Protein AF-A0A7J9GH52-F1 (afdb_monomer_lite)

Organism: NCBI:txid34285

InterPro domains:
  IPR017395 Chlorophyllase-like [PF07224] (59-172)
  IPR029058 Al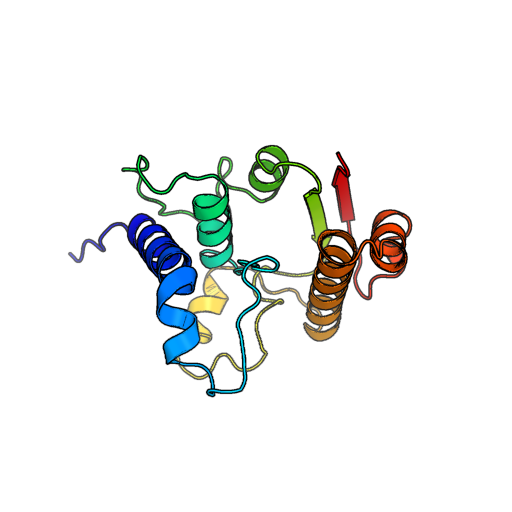pha/Beta hydrolase fold [G3DSA:3.40.50.1820] (7-162)
  IPR029058 Alpha/Beta hydrolase fold [SSF53474] (13-104)

Radius of gyration: 18.14 Å; chains: 1; bounding box: 52×42×41 Å

Sequence (175 aa):
MYILPPKGIREVESAAQVANWLQLGLQSVLPENIEPNLKTVVLSGHSRGGKTAFALALGYGSESKGLISCPCAPKKYNHEEFFNESKPPRAHFTAKNYGHMDMLNDDLSGVIGKLADSMCVNGKGPRDPFRRCIGGIVIAFLNYYFQDNEVDFNTIVNEPDVAPVVLDQVQFDAS

Foldseek 3Di:
DDDDPQDQLVLLVVVVVVLVCCVPPVCVPDPPPDDDDPVQDDQDDAQSSNLSRLCNVLVVNPDPPDRPPDASADPCRDQVNSQVSDDPQGKDWDFPQAKSCLLDDPDPPDDVVVVVPVGTDGGPDHSVLVNVQVVQQVVQVSCVPPVVRNVSNVCCQVPVVVRSTDIDDIDGDHD

Structure (mmCIF, N/CA/C/O backbone):
data_AF-A0A7J9GH52-F1
#
_entry.id   AF-A0A7J9GH52-F1
#
loop_
_atom_site.group_PDB
_atom_site.id
_atom_site.type_symbol
_atom_site.label_atom_id
_atom_site.label_alt_id
_atom_site.label_comp_id
_atom_site.label_asym_id
_atom_site.label_entity_id
_atom_site.label_seq_id
_atom_site.pdbx_PDB_ins_code
_atom_site.Cartn_x
_atom_site.Cartn_y
_atom_site.Cartn_z
_atom_site.occupancy
_atom_site.B_iso_or_equiv
_atom_site.auth_seq_id
_atom_site.auth_comp_id
_atom_site.auth_asym_id
_atom_site.auth_atom_id
_atom_site.pdbx_PDB_model_num
ATOM 1 N N . MET A 1 1 ? 27.940 26.001 12.678 1.00 29.23 1 MET A N 1
ATOM 2 C CA . MET A 1 1 ? 27.839 24.542 12.889 1.00 29.23 1 MET A CA 1
ATOM 3 C C . MET A 1 1 ? 26.401 24.243 13.296 1.00 29.23 1 MET A C 1
ATOM 5 O O . MET A 1 1 ? 26.045 24.520 14.429 1.00 29.23 1 MET A O 1
ATOM 9 N N . TYR A 1 2 ? 25.544 23.815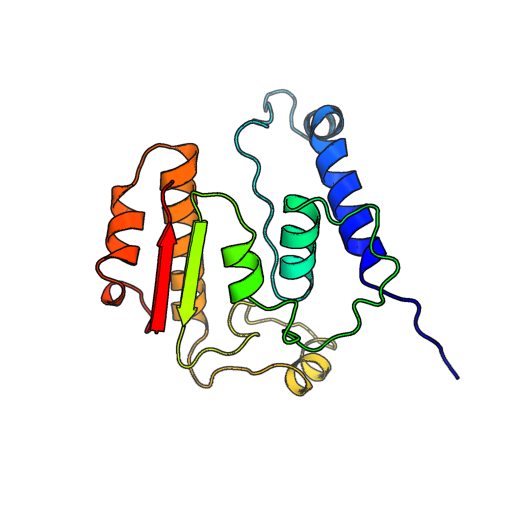 12.364 1.00 24.50 2 TYR A N 1
ATOM 10 C CA . TYR A 1 2 ? 24.152 23.459 12.672 1.00 24.50 2 TYR A CA 1
ATOM 11 C C . TYR A 1 2 ? 24.047 21.939 12.781 1.00 24.50 2 TYR A C 1
ATOM 13 O O . TYR A 1 2 ? 24.171 21.233 11.784 1.00 24.50 2 TYR A O 1
ATOM 21 N N . ILE A 1 3 ? 23.848 21.444 14.001 1.00 33.19 3 ILE A N 1
ATOM 22 C CA . ILE A 1 3 ? 23.514 20.044 14.263 1.00 33.19 3 ILE A CA 1
ATOM 23 C C . ILE A 1 3 ? 21.993 19.929 14.105 1.00 33.19 3 ILE A C 1
ATOM 25 O O . ILE A 1 3 ? 21.235 20.454 14.916 1.00 33.19 3 ILE A O 1
ATOM 29 N N . LEU A 1 4 ? 21.541 19.302 13.016 1.00 31.89 4 LEU A N 1
ATOM 30 C CA . LEU A 1 4 ? 20.133 18.948 12.823 1.00 31.89 4 LEU A CA 1
ATOM 31 C C . LEU A 1 4 ? 19.751 17.843 13.828 1.00 31.89 4 LEU A C 1
ATOM 33 O O . LEU A 1 4 ? 20.480 16.854 13.919 1.00 31.89 4 LEU A O 1
ATOM 37 N N . PRO A 1 5 ? 18.627 17.959 14.560 1.00 35.44 5 PRO A N 1
ATOM 38 C CA . PRO A 1 5 ? 18.203 16.924 15.501 1.00 35.44 5 PRO A CA 1
ATOM 39 C C . PRO A 1 5 ? 17.769 15.636 14.764 1.00 35.44 5 PRO A C 1
ATOM 41 O O . PRO A 1 5 ? 17.389 15.713 13.591 1.00 35.44 5 PRO A O 1
ATOM 44 N N . PRO A 1 6 ? 17.776 14.457 15.421 1.00 43.41 6 PRO A N 1
ATOM 45 C CA . PRO A 1 6 ? 17.340 13.186 14.830 1.00 43.41 6 PRO A CA 1
ATOM 46 C C . PRO A 1 6 ? 15.871 13.253 14.386 1.00 43.41 6 PRO A C 1
ATOM 48 O O . PRO A 1 6 ? 14.984 13.448 15.212 1.00 43.41 6 PRO A O 1
ATOM 51 N N . LYS A 1 7 ? 15.591 13.120 13.084 1.00 50.62 7 LYS A N 1
ATOM 52 C CA . LYS A 1 7 ? 14.256 13.400 12.512 1.00 50.62 7 LYS A CA 1
ATOM 53 C C . LYS A 1 7 ? 13.273 12.212 12.476 1.00 50.62 7 LYS A C 1
ATOM 55 O O . LYS A 1 7 ? 12.112 12.451 12.189 1.00 50.62 7 LYS A O 1
ATOM 60 N N . GLY A 1 8 ? 13.696 10.977 12.773 1.00 54.06 8 GLY A N 1
ATOM 61 C CA . GLY A 1 8 ? 12.873 9.769 12.555 1.00 54.06 8 GLY A CA 1
ATOM 62 C C . GLY A 1 8 ? 11.847 9.431 13.647 1.00 54.06 8 GLY A C 1
ATOM 63 O O . GLY A 1 8 ? 10.719 9.079 13.329 1.00 54.06 8 GLY A O 1
ATOM 64 N N . ILE A 1 9 ? 12.204 9.580 14.929 1.00 61.16 9 ILE A N 1
ATOM 65 C CA . ILE A 1 9 ? 11.319 9.251 16.070 1.00 61.16 9 ILE A CA 1
ATOM 66 C C . ILE A 1 9 ? 10.036 10.091 16.046 1.00 61.16 9 ILE A C 1
ATOM 68 O O . ILE A 1 9 ? 8.937 9.570 16.205 1.00 61.16 9 ILE A O 1
ATOM 72 N N . ARG A 1 10 ? 10.175 11.388 15.753 1.00 74.75 10 ARG A N 1
ATOM 73 C CA . ARG A 1 10 ? 9.057 12.337 15.766 1.00 74.75 10 ARG A CA 1
ATOM 74 C C . ARG A 1 10 ? 7.968 12.002 14.750 1.00 74.75 10 ARG A C 1
ATOM 76 O O . ARG A 1 10 ? 6.805 12.268 15.013 1.00 74.75 10 ARG A O 1
ATOM 83 N N . GLU A 1 11 ? 8.327 11.447 13.592 1.00 82.25 11 GLU A N 1
ATOM 84 C CA . GLU A 1 11 ? 7.344 11.091 12.561 1.00 82.25 11 GLU A CA 1
ATOM 85 C C . GLU A 1 11 ? 6.503 9.885 12.981 1.00 82.25 11 GLU A C 1
ATOM 87 O O . GLU A 1 11 ? 5.295 9.885 12.762 1.00 82.25 11 GLU A O 1
ATOM 92 N N . VAL A 1 12 ? 7.125 8.896 13.632 1.00 83.06 12 VAL A N 1
ATOM 93 C CA . VAL A 1 12 ? 6.422 7.725 14.177 1.00 83.06 12 VAL A CA 1
ATOM 94 C C . VAL A 1 12 ? 5.511 8.141 15.330 1.00 83.06 12 VAL A C 1
ATOM 96 O O . VAL A 1 12 ? 4.348 7.750 15.351 1.00 83.06 12 VAL A O 1
ATOM 99 N N . GLU A 1 13 ? 5.990 8.998 16.234 1.00 83.44 13 GLU A N 1
ATOM 100 C CA . GLU A 1 13 ? 5.175 9.559 17.320 1.00 83.44 13 GLU A CA 1
ATOM 101 C C . GLU A 1 13 ? 3.979 10.358 16.787 1.00 83.44 13 GLU A C 1
ATOM 103 O O . GLU A 1 13 ? 2.860 10.182 17.264 1.00 83.44 13 GLU A O 1
ATOM 108 N N . SER A 1 14 ? 4.183 11.213 15.778 1.00 88.81 14 SER A N 1
ATOM 109 C CA . SER A 1 14 ? 3.085 11.954 15.145 1.00 88.81 14 SER A CA 1
ATOM 110 C C . SER A 1 14 ? 2.082 11.021 14.464 1.00 88.81 14 SER A C 1
ATOM 112 O O . SER A 1 14 ? 0.879 11.195 14.648 1.00 88.81 14 SER A O 1
ATOM 114 N N . ALA A 1 15 ? 2.546 10.006 13.728 1.00 89.38 15 ALA A N 1
ATOM 115 C CA . ALA A 1 15 ? 1.661 9.019 13.112 1.00 89.38 15 ALA A CA 1
ATOM 116 C C . ALA A 1 15 ? 0.861 8.233 14.171 1.00 89.38 15 ALA A C 1
ATOM 118 O O . ALA A 1 15 ? -0.339 8.027 13.999 1.00 89.38 15 ALA A O 1
ATOM 119 N N . ALA A 1 16 ? 1.489 7.871 15.295 1.00 87.62 16 ALA A N 1
ATOM 120 C CA . ALA A 1 16 ? 0.826 7.207 16.416 1.00 87.62 16 ALA A CA 1
ATOM 121 C C . ALA A 1 16 ? -0.235 8.101 17.077 1.00 87.62 16 ALA A C 1
ATOM 123 O O . ALA A 1 16 ? -1.336 7.641 17.376 1.00 87.62 16 ALA A O 1
ATOM 124 N N . GLN A 1 17 ? 0.067 9.388 17.275 1.00 89.81 17 GLN A N 1
ATOM 125 C CA . GLN A 1 17 ? -0.898 10.353 17.811 1.00 89.81 17 GLN A CA 1
ATOM 126 C C . GLN A 1 17 ? -2.123 10.484 16.903 1.00 89.81 17 GLN A C 1
ATOM 128 O O . GLN A 1 17 ? -3.245 10.473 17.405 1.00 89.81 17 GLN A O 1
ATOM 133 N N . VAL A 1 18 ? -1.924 10.542 15.581 1.00 91.62 18 VAL A N 1
ATOM 134 C CA . VAL A 1 18 ? -3.034 10.563 14.616 1.00 91.62 18 VAL A CA 1
ATOM 135 C C . VAL A 1 18 ? -3.832 9.260 14.677 1.00 91.62 18 VAL A C 1
ATOM 137 O O . VAL A 1 18 ? -5.054 9.321 14.777 1.00 91.62 18 VAL A O 1
ATOM 140 N N . ALA A 1 19 ? -3.173 8.097 14.685 1.00 89.75 19 ALA A N 1
ATOM 141 C CA . ALA A 1 19 ? -3.845 6.798 14.761 1.00 89.75 19 ALA A CA 1
ATOM 142 C C . ALA A 1 19 ? -4.710 6.655 16.028 1.00 89.75 19 ALA A C 1
ATOM 144 O O . ALA A 1 19 ? -5.860 6.226 15.942 1.00 89.75 19 ALA A O 1
ATOM 145 N N . ASN A 1 20 ? -4.199 7.086 17.186 1.00 89.12 20 ASN A N 1
ATOM 146 C CA . ASN A 1 20 ? -4.956 7.107 18.441 1.00 89.12 20 ASN A CA 1
ATOM 147 C C . ASN A 1 20 ? -6.120 8.107 18.397 1.00 89.12 20 ASN A C 1
ATOM 149 O O . ASN A 1 20 ? -7.202 7.831 18.915 1.00 89.12 20 ASN A O 1
ATOM 153 N N . TRP A 1 21 ? -5.917 9.263 17.758 1.00 93.56 21 TRP A N 1
ATOM 154 C CA . TRP A 1 21 ? -6.949 10.287 17.606 1.00 93.56 21 TRP A CA 1
ATOM 155 C C . TRP A 1 21 ? -8.136 9.810 16.756 1.00 93.56 21 TRP A C 1
ATOM 157 O O . TRP A 1 21 ? -9.257 10.228 17.037 1.00 93.56 21 TRP A O 1
ATOM 167 N N . LEU A 1 22 ? -7.947 8.898 15.789 1.00 92.12 22 LEU A N 1
ATOM 168 C CA . LEU A 1 22 ? -9.034 8.416 14.919 1.00 92.12 22 LEU A CA 1
ATOM 169 C C . LEU A 1 22 ? -10.249 7.885 15.697 1.00 92.12 22 LEU A C 1
ATOM 171 O O . LEU A 1 22 ? -11.379 8.097 15.269 1.00 92.12 22 LEU A O 1
ATOM 175 N N . GLN A 1 23 ? -10.032 7.233 16.844 1.00 87.31 23 GLN A N 1
ATOM 176 C CA . GLN A 1 23 ? -11.105 6.594 17.614 1.00 87.31 23 GLN A CA 1
ATOM 177 C C . GLN A 1 23 ? -12.088 7.585 18.241 1.00 87.31 23 GLN A C 1
ATOM 179 O O . GLN A 1 23 ? -13.278 7.297 18.323 1.00 87.31 23 GLN A O 1
ATOM 184 N N . LEU A 1 24 ? -11.598 8.739 18.695 1.00 88.19 24 LEU A N 1
ATOM 185 C CA . LEU A 1 24 ? -12.396 9.705 19.462 1.00 88.19 24 LEU A CA 1
ATOM 186 C C . LEU A 1 24 ? -12.570 11.041 18.738 1.00 88.19 24 LEU A C 1
ATOM 188 O O . LEU A 1 24 ? -13.510 11.781 19.013 1.00 88.19 24 LEU A O 1
ATOM 192 N N . GLY A 1 25 ? -11.649 11.368 17.837 1.00 93.50 25 GLY A N 1
ATOM 193 C CA . GLY A 1 25 ? -11.569 12.665 17.185 1.00 93.50 25 GLY A CA 1
ATOM 194 C C . GLY A 1 25 ? -12.080 12.688 15.752 1.00 93.50 25 GLY A C 1
ATOM 195 O O . GLY A 1 25 ? -12.536 13.735 15.309 1.00 93.50 25 GLY A O 1
ATOM 196 N N . LEU A 1 26 ? -12.064 11.567 15.025 1.00 94.75 26 LEU A N 1
ATOM 197 C CA . LEU A 1 26 ? -12.448 11.580 13.610 1.00 94.75 26 LEU A CA 1
ATOM 198 C C . LEU A 1 26 ? -13.910 12.000 13.405 1.00 94.75 26 LEU A C 1
ATOM 200 O O . LEU A 1 26 ? -14.195 12.798 12.520 1.00 94.75 26 LEU A O 1
ATOM 204 N N . GLN A 1 27 ? -14.833 11.531 14.250 1.00 95.38 27 GLN A N 1
ATOM 205 C CA . GLN A 1 27 ? -16.252 11.880 14.130 1.00 95.38 27 GLN A CA 1
ATOM 206 C C . GLN A 1 27 ? -16.511 13.389 14.249 1.00 95.38 27 GLN A C 1
ATOM 208 O O . GLN A 1 27 ? -17.426 13.896 13.608 1.00 95.38 27 GLN A O 1
ATOM 213 N N . SER A 1 28 ? -15.715 14.122 15.037 1.00 96.06 28 SER A N 1
ATOM 214 C CA . SER A 1 28 ? -15.950 15.554 15.268 1.00 96.06 28 SER A CA 1
ATOM 215 C C . SER A 1 28 ? -15.577 16.440 14.078 1.00 96.06 28 SER A C 1
ATOM 217 O O . SER A 1 28 ? -15.966 17.606 14.047 1.00 96.06 28 SER A O 1
ATOM 219 N N . VAL A 1 29 ? -14.839 15.902 13.102 1.00 96.56 29 VAL A N 1
ATOM 220 C CA . VAL A 1 29 ? -14.481 16.603 11.858 1.00 96.56 29 VAL A CA 1
ATOM 221 C C . VAL A 1 29 ? -15.279 16.112 10.648 1.00 96.56 29 VAL A C 1
ATOM 223 O O . VAL A 1 29 ? -15.109 16.642 9.549 1.00 96.56 29 VAL A O 1
ATOM 226 N N . LEU A 1 30 ? -16.130 15.100 10.830 1.00 96.38 30 LEU A N 1
ATOM 227 C CA . LEU A 1 30 ? -17.017 14.578 9.796 1.00 96.38 30 LEU A CA 1
ATOM 228 C C . LEU A 1 30 ? -18.390 15.270 9.858 1.00 96.38 30 LEU A C 1
ATOM 230 O O . LEU A 1 30 ? -18.809 15.709 10.930 1.00 96.38 30 LEU A O 1
ATOM 234 N N . PRO A 1 31 ? -19.119 15.360 8.730 1.00 97.38 31 PRO A N 1
ATOM 235 C CA . PRO A 1 31 ? -20.524 15.758 8.745 1.00 97.38 31 PRO A CA 1
ATOM 236 C C . PRO A 1 31 ? -21.361 14.846 9.657 1.00 97.38 31 PRO A C 1
ATOM 238 O O . PRO A 1 31 ? -21.083 13.653 9.753 1.00 97.38 31 PRO A O 1
ATOM 241 N N . GLU A 1 32 ? -22.422 15.382 10.269 1.00 94.38 32 GLU A N 1
ATOM 242 C CA . GLU A 1 32 ? -23.266 14.656 11.242 1.00 94.38 32 GLU A CA 1
ATOM 243 C C . GLU A 1 32 ? -23.852 13.341 10.703 1.00 94.38 32 GLU A C 1
ATOM 245 O O . GLU A 1 32 ? -24.110 12.415 11.463 1.00 94.38 32 GLU A O 1
ATOM 250 N N . ASN A 1 33 ? -24.055 13.244 9.389 1.00 96.06 33 ASN A N 1
ATOM 251 C CA . ASN A 1 33 ? -24.631 12.080 8.721 1.00 96.06 33 ASN A CA 1
ATOM 252 C C . ASN A 1 33 ? -23.585 11.075 8.201 1.00 96.06 33 ASN A C 1
ATOM 254 O O . ASN A 1 33 ? -23.935 10.203 7.403 1.00 96.06 33 ASN A O 1
ATOM 258 N N . ILE A 1 34 ? -22.314 11.224 8.580 1.00 96.12 34 ILE A N 1
ATOM 259 C CA . ILE A 1 34 ? -21.210 10.359 8.156 1.00 96.12 34 ILE A CA 1
ATOM 260 C C . ILE A 1 34 ? -20.554 9.743 9.390 1.00 96.12 34 ILE A C 1
ATOM 262 O O . ILE A 1 34 ? -19.996 10.452 10.226 1.00 96.12 34 ILE A O 1
ATOM 266 N N . GLU A 1 35 ? -20.569 8.413 9.462 1.00 93.94 35 GLU A N 1
ATOM 267 C CA . GLU A 1 35 ? -19.890 7.645 10.507 1.00 93.94 35 GLU A CA 1
ATOM 268 C C . GLU A 1 35 ? -18.586 7.027 9.967 1.00 93.94 35 GLU A C 1
ATOM 270 O O . GLU A 1 35 ? -18.580 6.447 8.874 1.00 93.94 35 GLU A O 1
ATOM 275 N N . PRO A 1 36 ? -17.461 7.119 10.698 1.00 93.12 36 PRO A N 1
ATOM 276 C CA . PRO A 1 36 ? -16.205 6.523 10.276 1.00 93.12 36 PRO A CA 1
ATOM 277 C C . PRO A 1 36 ? -16.202 5.004 10.484 1.00 93.12 36 PRO A C 1
ATOM 279 O O . PRO A 1 36 ? -16.453 4.504 11.579 1.00 93.12 36 PRO A O 1
ATOM 282 N N . ASN A 1 37 ? -15.798 4.253 9.457 1.00 92.62 37 ASN A N 1
ATOM 283 C CA . ASN A 1 37 ? -15.555 2.819 9.588 1.00 92.62 37 ASN A CA 1
ATOM 284 C C . ASN A 1 37 ? -14.107 2.538 10.020 1.00 92.62 37 ASN A C 1
ATOM 286 O O . ASN A 1 37 ? -13.206 2.395 9.194 1.00 92.62 37 ASN A O 1
ATOM 290 N N . LEU A 1 38 ? -13.887 2.407 11.329 1.00 90.88 38 LEU A N 1
ATOM 291 C CA . LEU A 1 38 ? -12.559 2.115 11.881 1.00 90.88 38 LEU A CA 1
ATOM 292 C C . LEU A 1 38 ? -12.122 0.647 11.727 1.00 90.88 38 LEU A C 1
ATOM 294 O O . LEU A 1 38 ? -10.998 0.311 12.094 1.00 90.88 38 LEU A O 1
ATOM 298 N N . LYS A 1 39 ? -12.970 -0.230 11.167 1.00 89.44 39 LYS A N 1
ATOM 299 C CA . LYS A 1 39 ? -12.570 -1.608 10.823 1.00 89.44 39 LYS A CA 1
ATOM 300 C C . LYS A 1 39 ? -11.705 -1.662 9.561 1.00 89.44 39 LYS A C 1
ATOM 302 O O . LYS A 1 39 ? -11.005 -2.644 9.350 1.00 89.44 39 LYS A O 1
ATOM 307 N N . THR A 1 40 ? -11.747 -0.613 8.740 1.00 90.50 40 THR A N 1
ATOM 308 C CA . THR A 1 40 ? -11.053 -0.524 7.449 1.00 90.50 40 THR A CA 1
ATOM 309 C C . THR A 1 40 ? -10.140 0.701 7.430 1.00 90.50 40 THR A C 1
ATOM 311 O O . THR A 1 40 ? -10.396 1.675 6.724 1.00 90.50 40 THR A O 1
ATOM 314 N N . VAL A 1 41 ? -9.090 0.680 8.255 1.00 91.19 41 VAL A N 1
ATOM 315 C CA . VAL A 1 41 ? -8.082 1.750 8.320 1.00 91.19 41 VAL A CA 1
ATOM 316 C C . VAL A 1 41 ? -6.805 1.286 7.634 1.00 91.19 41 VAL A C 1
ATOM 318 O O . VAL A 1 41 ? -6.317 0.188 7.892 1.00 91.19 41 VAL A O 1
ATOM 321 N N . VAL A 1 42 ? -6.248 2.145 6.783 1.00 92.94 42 VAL A N 1
ATOM 322 C CA . VAL A 1 42 ? -5.013 1.883 6.039 1.00 92.94 42 VAL A CA 1
ATOM 323 C C . VAL A 1 42 ? -4.025 3.008 6.302 1.00 92.94 42 VAL A C 1
ATOM 325 O O . VAL A 1 42 ? -4.372 4.186 6.218 1.00 92.94 42 VAL A O 1
ATOM 328 N N . LEU A 1 43 ? -2.778 2.640 6.587 1.00 92.81 43 LEU A N 1
ATOM 329 C CA . LEU A 1 43 ? -1.658 3.565 6.682 1.00 92.81 43 LEU A CA 1
ATOM 330 C C . LEU A 1 43 ? -0.681 3.280 5.545 1.00 92.81 43 LEU A C 1
ATOM 332 O O . LEU A 1 43 ? -0.171 2.172 5.415 1.00 92.81 43 LEU A O 1
ATOM 336 N N . SER A 1 44 ? -0.392 4.297 4.742 1.00 93.00 44 SER A N 1
ATOM 337 C CA . SER A 1 44 ? 0.525 4.192 3.608 1.00 93.00 44 SER A CA 1
ATOM 338 C C . SER A 1 44 ? 1.471 5.381 3.570 1.00 93.00 44 SER A C 1
ATOM 340 O O . SER A 1 44 ? 1.099 6.486 3.967 1.00 93.00 44 SER A O 1
ATOM 342 N N . GLY A 1 45 ? 2.669 5.190 3.024 1.00 91.19 45 GLY A N 1
ATOM 343 C CA . GLY A 1 45 ? 3.598 6.288 2.810 1.00 91.19 45 GLY A CA 1
ATOM 344 C C . GLY A 1 45 ? 4.662 5.968 1.771 1.00 91.19 45 GLY A C 1
ATOM 345 O O . GLY A 1 45 ? 5.002 4.814 1.528 1.00 91.19 45 GLY A O 1
ATOM 346 N N . HIS A 1 46 ? 5.217 7.018 1.171 1.00 89.81 46 HIS A N 1
ATOM 347 C CA . HIS A 1 46 ? 6.329 6.935 0.227 1.00 89.81 46 HIS A CA 1
ATOM 348 C C . HIS A 1 46 ? 7.647 7.295 0.917 1.00 89.81 46 HIS A C 1
ATOM 350 O O . HIS A 1 46 ? 7.679 8.158 1.798 1.00 89.81 46 HIS A O 1
ATOM 356 N N . SER A 1 47 ? 8.756 6.671 0.507 1.00 86.12 47 SER A N 1
ATOM 357 C CA . SER A 1 47 ? 10.095 7.022 0.996 1.00 86.12 47 SER A CA 1
ATOM 358 C C . SER A 1 47 ? 10.194 6.943 2.529 1.00 86.12 47 SER A C 1
ATOM 360 O O . SER A 1 47 ? 9.884 5.914 3.131 1.00 86.12 47 SER A O 1
ATOM 362 N N . ARG A 1 48 ? 10.596 8.038 3.182 1.00 83.81 48 ARG A N 1
ATOM 363 C CA . ARG A 1 48 ? 10.610 8.177 4.641 1.00 83.81 48 ARG A CA 1
ATOM 364 C C . ARG A 1 48 ? 9.236 7.915 5.267 1.00 83.81 48 ARG A C 1
ATOM 366 O O . ARG A 1 48 ? 9.181 7.240 6.285 1.00 83.81 48 ARG A O 1
ATOM 373 N N . GLY A 1 49 ? 8.150 8.348 4.623 1.00 86.69 49 GLY A N 1
ATOM 374 C CA . GLY A 1 49 ? 6.786 8.085 5.089 1.00 86.69 49 GLY A CA 1
ATOM 375 C C . GLY A 1 49 ? 6.415 6.600 5.063 1.00 86.69 49 GLY A C 1
ATOM 376 O O . GLY A 1 49 ? 5.702 6.140 5.947 1.00 86.69 49 GLY A O 1
ATOM 377 N N . GLY A 1 50 ? 6.943 5.827 4.107 1.00 89.19 50 GLY A N 1
ATOM 378 C CA . GLY A 1 50 ? 6.764 4.370 4.080 1.00 89.19 50 GLY A CA 1
ATOM 379 C C . GLY A 1 50 ? 7.465 3.690 5.255 1.00 89.19 50 GLY A C 1
ATOM 380 O O . GLY A 1 50 ? 6.874 2.855 5.933 1.00 89.19 50 GLY A O 1
ATOM 381 N N . LYS A 1 51 ? 8.689 4.130 5.579 1.00 85.75 51 LYS A N 1
ATOM 382 C CA . LYS A 1 51 ? 9.412 3.661 6.776 1.00 85.75 51 LYS A CA 1
ATOM 383 C C . LYS A 1 51 ? 8.642 3.979 8.060 1.00 85.75 51 LYS A C 1
ATOM 385 O O . LYS A 1 51 ? 8.560 3.129 8.937 1.00 85.75 51 LYS A O 1
ATOM 390 N N . THR A 1 52 ? 8.064 5.178 8.165 1.00 86.50 52 THR A N 1
ATOM 391 C CA . THR A 1 52 ? 7.206 5.563 9.296 1.00 86.50 52 THR A CA 1
ATOM 392 C C . THR A 1 52 ? 5.975 4.665 9.407 1.00 86.50 52 THR A C 1
ATOM 394 O O . THR A 1 52 ? 5.650 4.237 10.512 1.00 86.50 52 THR A O 1
ATOM 397 N N . ALA A 1 53 ? 5.321 4.350 8.283 1.00 89.94 53 ALA A N 1
ATOM 398 C CA . ALA A 1 53 ? 4.155 3.470 8.259 1.00 89.94 53 ALA A CA 1
ATOM 399 C C . ALA A 1 53 ? 4.484 2.066 8.789 1.00 89.94 53 ALA A C 1
ATOM 401 O O . ALA A 1 53 ? 3.814 1.593 9.706 1.00 89.94 53 ALA A O 1
ATOM 402 N N . PHE A 1 54 ? 5.557 1.444 8.288 1.00 88.00 54 PHE A N 1
ATOM 403 C CA . PHE A 1 54 ? 6.010 0.136 8.774 1.00 88.00 54 PHE A CA 1
ATOM 404 C C . PHE A 1 54 ? 6.449 0.173 10.237 1.00 88.00 54 PHE A C 1
ATOM 406 O O . PHE A 1 54 ? 6.040 -0.680 11.015 1.00 88.00 54 PHE A O 1
ATOM 413 N N . ALA A 1 55 ? 7.223 1.183 10.643 1.00 84.81 55 ALA A N 1
ATOM 414 C CA . ALA A 1 55 ? 7.661 1.312 12.031 1.00 84.81 55 ALA A CA 1
ATOM 415 C C . ALA A 1 55 ? 6.479 1.424 13.006 1.00 84.81 55 ALA A C 1
ATOM 417 O O . ALA A 1 55 ? 6.523 0.837 14.087 1.00 84.81 55 ALA A O 1
ATOM 418 N N . LEU A 1 56 ? 5.417 2.146 12.629 1.00 85.69 56 LEU A N 1
ATOM 419 C CA . LEU A 1 56 ? 4.199 2.213 13.433 1.00 85.69 56 LEU A CA 1
ATOM 420 C C . LEU A 1 56 ? 3.455 0.869 13.442 1.00 85.69 56 LEU A C 1
ATOM 422 O O . LEU A 1 56 ? 3.091 0.398 14.516 1.00 85.69 56 LEU A O 1
ATOM 426 N N . ALA A 1 57 ? 3.272 0.239 12.278 1.00 85.94 57 ALA A N 1
ATOM 427 C CA . ALA A 1 57 ? 2.557 -1.034 12.148 1.00 85.94 57 ALA A CA 1
ATOM 428 C C . ALA A 1 57 ? 3.236 -2.190 12.906 1.00 85.94 57 ALA A C 1
ATOM 430 O O . ALA A 1 57 ? 2.556 -3.030 13.492 1.00 85.94 57 ALA A O 1
ATOM 431 N N . LEU A 1 58 ? 4.571 -2.207 12.938 1.00 83.38 58 LEU A N 1
ATOM 432 C CA . LEU A 1 58 ? 5.378 -3.207 13.646 1.00 83.38 58 LEU A CA 1
ATOM 433 C C . LEU A 1 58 ? 5.594 -2.868 15.133 1.00 83.38 58 LEU A C 1
ATOM 435 O O . LEU A 1 58 ? 6.180 -3.659 15.869 1.00 83.38 58 LEU A O 1
ATOM 439 N N . GLY A 1 59 ? 5.112 -1.710 15.601 1.00 77.69 59 GLY A N 1
ATOM 440 C CA . GLY A 1 59 ? 5.187 -1.318 17.010 1.00 77.69 59 GLY A CA 1
ATOM 441 C C . GLY A 1 59 ? 6.556 -0.797 17.466 1.00 77.69 59 GLY A C 1
ATOM 442 O O . GLY A 1 59 ? 6.832 -0.774 18.662 1.00 77.69 59 GLY A O 1
ATOM 443 N N . TYR A 1 60 ? 7.410 -0.317 16.558 1.00 73.12 60 TYR A N 1
ATOM 444 C CA . TYR A 1 60 ? 8.755 0.199 16.878 1.00 73.12 60 TYR A CA 1
ATOM 445 C C . TYR A 1 60 ? 8.769 1.589 17.546 1.00 73.12 60 TYR A C 1
ATOM 447 O O . TYR A 1 60 ? 9.833 2.166 17.775 1.00 73.12 60 TYR A O 1
ATOM 455 N N . GLY A 1 61 ? 7.597 2.128 17.892 1.00 58.06 61 GLY A N 1
ATOM 456 C CA . GLY A 1 61 ? 7.387 3.505 18.348 1.00 58.06 61 GLY A CA 1
ATOM 457 C C . GLY A 1 61 ? 7.781 3.844 19.791 1.00 58.06 61 GLY A C 1
ATOM 458 O O . GLY A 1 61 ? 7.578 4.988 20.184 1.00 58.06 61 GLY A O 1
ATOM 459 N N . SER A 1 62 ? 8.339 2.924 20.585 1.00 44.78 62 SER A N 1
ATOM 460 C CA . SER A 1 62 ? 8.702 3.201 21.991 1.00 44.78 62 SER A CA 1
ATOM 461 C C . SER A 1 62 ? 10.175 2.973 22.363 1.00 44.78 62 SER A C 1
ATOM 463 O O . SER A 1 62 ? 10.608 3.497 23.388 1.00 44.78 62 SER A O 1
ATOM 465 N N . GLU A 1 63 ? 10.980 2.270 21.553 1.00 40.66 63 GLU A N 1
ATOM 466 C CA . GLU A 1 63 ? 12.344 1.873 21.968 1.00 40.66 63 GLU A CA 1
ATOM 467 C C . GLU A 1 63 ? 13.493 2.319 21.049 1.00 40.66 63 GLU A C 1
ATOM 469 O O . GLU A 1 63 ? 14.666 2.200 21.417 1.00 40.66 63 GLU A O 1
ATOM 474 N N . SER A 1 64 ? 13.233 2.905 19.878 1.00 39.91 64 SER A N 1
ATOM 475 C CA . SER A 1 64 ? 14.330 3.269 18.977 1.00 39.91 64 SER A CA 1
ATOM 476 C C . SER A 1 64 ? 14.947 4.631 19.334 1.00 39.91 64 SER A C 1
ATOM 478 O O . SER A 1 64 ? 14.657 5.630 18.688 1.00 39.91 64 SER A O 1
ATOM 480 N N . LYS A 1 65 ? 15.888 4.688 20.288 1.00 38.22 65 LYS A N 1
ATOM 481 C CA . LYS A 1 65 ? 16.805 5.846 20.485 1.00 38.22 65 LYS A CA 1
ATOM 482 C C . LYS A 1 65 ? 17.823 6.032 19.335 1.00 38.22 65 LYS A C 1
ATOM 484 O O . LYS A 1 65 ? 18.786 6.786 19.464 1.00 38.22 65 LYS A O 1
ATOM 489 N N . GLY A 1 66 ? 17.653 5.318 18.223 1.00 41.12 66 GLY A N 1
ATOM 490 C CA . GLY A 1 66 ? 18.554 5.340 17.076 1.00 41.12 66 GLY A CA 1
ATOM 491 C C . GLY A 1 66 ? 18.216 6.459 16.094 1.00 41.12 66 GLY A C 1
ATOM 492 O O . GLY A 1 66 ? 17.068 6.622 15.686 1.00 41.12 66 GLY A O 1
ATOM 493 N N . LEU A 1 67 ? 19.230 7.219 15.671 1.00 37.88 67 LEU A N 1
ATOM 494 C CA . LEU A 1 67 ? 19.119 8.132 14.536 1.00 37.88 67 LEU A CA 1
ATOM 495 C C . LEU A 1 67 ? 18.729 7.343 13.277 1.00 37.88 67 LEU A C 1
ATOM 497 O O . LEU A 1 67 ? 19.568 6.666 12.689 1.00 37.88 67 LEU A O 1
ATOM 501 N N . ILE A 1 68 ? 17.495 7.498 12.793 1.00 46.03 68 ILE A N 1
ATOM 502 C CA . ILE A 1 68 ? 17.155 7.155 11.404 1.00 46.03 68 ILE A CA 1
ATOM 503 C C . ILE A 1 68 ? 17.699 8.276 10.502 1.00 46.03 68 ILE A C 1
ATOM 505 O O . ILE A 1 68 ? 16.953 9.066 9.924 1.00 46.03 68 ILE A O 1
ATOM 509 N N . SER A 1 69 ? 19.023 8.414 10.427 1.00 46.31 69 SER A N 1
ATOM 510 C CA . SER A 1 69 ? 19.673 9.082 9.301 1.00 46.31 69 SER A CA 1
ATOM 511 C C . SER A 1 69 ? 20.091 7.988 8.333 1.00 46.31 69 SER A C 1
ATOM 513 O O . SER A 1 69 ? 21.024 7.247 8.614 1.00 46.31 69 SER A O 1
ATOM 515 N N . CYS A 1 70 ? 19.393 7.820 7.208 1.00 47.38 70 CYS A N 1
ATOM 516 C CA . CYS A 1 70 ? 19.879 6.890 6.193 1.00 47.38 70 CYS A CA 1
ATOM 517 C C . CYS A 1 70 ? 19.302 7.134 4.790 1.00 47.38 70 CYS A C 1
ATOM 519 O O . CYS A 1 70 ? 18.176 7.628 4.680 1.00 47.38 70 CYS A O 1
ATOM 521 N N . PRO A 1 71 ? 20.063 6.746 3.741 1.00 48.72 71 PRO A N 1
ATOM 522 C CA . PRO A 1 71 ? 19.661 6.710 2.330 1.00 48.72 71 PRO A CA 1
ATOM 523 C C . PRO A 1 71 ? 18.284 6.072 2.092 1.00 48.72 71 PRO A C 1
ATOM 525 O O . PRO A 1 71 ? 17.721 5.416 2.977 1.00 48.72 71 PRO A O 1
ATOM 528 N N . CYS A 1 72 ? 17.752 6.253 0.873 1.00 45.09 72 CYS A N 1
ATOM 529 C CA . CYS A 1 72 ? 16.423 5.793 0.453 1.00 45.09 72 CYS A CA 1
ATOM 530 C C . CYS A 1 72 ? 16.117 4.331 0.933 1.00 45.09 72 CYS A C 1
ATOM 532 O O . CYS A 1 72 ? 15.008 4.107 1.413 1.00 45.09 72 CYS A O 1
ATOM 534 N N . ALA A 1 73 ? 17.110 3.429 1.085 1.00 43.72 73 ALA A N 1
ATOM 535 C CA . ALA A 1 73 ? 17.041 2.237 1.963 1.00 43.72 73 ALA A CA 1
ATOM 536 C C . ALA A 1 73 ? 18.430 1.775 2.500 1.00 43.72 73 ALA A C 1
ATOM 538 O O . ALA A 1 73 ? 19.300 1.443 1.698 1.00 43.72 73 ALA A O 1
ATOM 539 N N . PRO A 1 74 ? 18.701 1.735 3.821 1.00 48.88 74 PRO A N 1
ATOM 540 C CA . PRO A 1 74 ? 19.877 1.046 4.375 1.00 48.88 74 PRO A CA 1
ATOM 541 C C . PRO A 1 74 ? 19.664 -0.477 4.488 1.00 48.88 74 PRO A C 1
ATOM 543 O O . PRO A 1 74 ? 18.534 -0.932 4.608 1.00 48.88 74 PRO A O 1
ATOM 546 N N . LYS A 1 75 ? 20.750 -1.269 4.521 1.00 44.62 75 LYS A N 1
ATOM 547 C CA . LYS A 1 75 ? 20.728 -2.753 4.463 1.00 44.62 75 LYS A CA 1
ATOM 548 C C . LYS A 1 75 ? 19.855 -3.470 5.512 1.00 44.62 75 LYS A C 1
ATOM 550 O O . LYS A 1 75 ? 19.456 -4.590 5.252 1.00 44.62 75 LYS A O 1
ATOM 555 N N . LYS A 1 76 ? 19.588 -2.855 6.673 1.00 51.88 76 LYS A N 1
ATOM 556 C CA . LYS A 1 76 ? 18.737 -3.413 7.748 1.00 51.88 76 LYS A CA 1
ATOM 557 C C . LYS A 1 76 ? 17.303 -2.841 7.755 1.00 51.88 76 LYS A C 1
ATOM 559 O O . LYS A 1 76 ? 16.482 -3.251 8.551 1.00 51.88 76 LYS A O 1
ATOM 564 N N . TYR A 1 77 ? 17.006 -1.859 6.903 1.00 62.81 77 TYR A N 1
ATOM 565 C CA . TYR A 1 77 ? 15.684 -1.224 6.808 1.00 62.81 77 TYR A CA 1
ATOM 566 C C . TYR A 1 77 ? 15.328 -1.020 5.330 1.00 62.81 77 TYR A C 1
ATOM 568 O O . TYR A 1 77 ? 15.203 0.117 4.850 1.00 62.81 77 TYR A O 1
ATOM 576 N N . ASN A 1 78 ? 15.285 -2.130 4.592 1.00 72.25 78 ASN A N 1
ATOM 577 C CA . ASN A 1 78 ? 14.924 -2.182 3.178 1.00 72.25 78 ASN A CA 1
ATOM 578 C C . ASN A 1 78 ? 13.521 -2.795 3.000 1.00 72.25 78 ASN A C 1
ATOM 580 O O . ASN A 1 78 ? 12.860 -3.167 3.964 1.00 72.25 78 ASN A O 1
ATOM 584 N N . HIS A 1 79 ? 13.054 -2.848 1.755 1.00 84.50 79 HIS A N 1
ATOM 585 C CA . HIS A 1 79 ? 11.722 -3.353 1.419 1.00 84.50 79 HIS A CA 1
ATOM 586 C C . HIS A 1 79 ? 11.559 -4.862 1.689 1.00 84.50 79 HIS A C 1
ATOM 588 O O . HIS A 1 79 ? 10.466 -5.283 2.050 1.00 84.50 79 HIS A O 1
ATOM 594 N N . GLU A 1 80 ? 12.629 -5.658 1.575 1.00 86.00 80 GLU A N 1
ATOM 595 C CA . GLU A 1 80 ? 12.607 -7.099 1.874 1.00 86.00 80 GLU A CA 1
ATOM 596 C C . GLU A 1 80 ? 12.406 -7.365 3.368 1.00 86.00 80 GLU A C 1
ATOM 598 O O . GLU A 1 80 ? 11.581 -8.195 3.735 1.00 86.00 80 GLU A O 1
ATOM 603 N N . GLU A 1 81 ? 13.102 -6.629 4.239 1.00 84.88 81 GLU A N 1
ATOM 604 C CA . GLU A 1 81 ? 12.946 -6.778 5.690 1.00 84.88 81 GLU A CA 1
ATOM 605 C C . GLU A 1 81 ? 11.526 -6.409 6.130 1.00 84.88 81 GLU A C 1
ATOM 607 O O . GLU A 1 81 ? 10.892 -7.157 6.869 1.00 84.88 81 GLU A O 1
ATOM 612 N N . PHE A 1 82 ? 10.977 -5.307 5.603 1.00 85.69 82 PHE A N 1
ATOM 613 C CA . PHE A 1 82 ? 9.594 -4.921 5.890 1.00 85.69 82 PHE A CA 1
ATOM 614 C C . PHE A 1 82 ? 8.588 -5.991 5.469 1.00 85.69 82 PHE A C 1
ATOM 616 O O . PHE A 1 82 ? 7.625 -6.239 6.194 1.00 85.69 82 PHE A O 1
ATOM 623 N N . PHE A 1 83 ? 8.809 -6.645 4.328 1.00 89.88 83 PHE A N 1
ATOM 624 C CA . PHE A 1 83 ? 7.995 -7.785 3.924 1.00 89.88 83 PHE A CA 1
ATOM 625 C C . PHE A 1 83 ? 8.150 -8.949 4.916 1.00 89.88 83 PHE A C 1
ATOM 627 O O . PHE A 1 83 ? 7.151 -9.420 5.455 1.00 89.88 83 PHE A O 1
ATOM 634 N N . ASN A 1 84 ? 9.383 -9.346 5.238 1.00 89.44 84 ASN A N 1
ATOM 635 C CA . ASN A 1 84 ? 9.674 -10.481 6.119 1.00 89.44 84 ASN A CA 1
ATOM 636 C C . ASN A 1 84 ? 9.151 -10.311 7.556 1.00 89.44 84 ASN A C 1
ATOM 638 O O . ASN A 1 84 ? 8.752 -11.301 8.174 1.00 89.44 84 ASN A O 1
ATOM 642 N N . GLU A 1 85 ? 9.129 -9.085 8.081 1.00 88.06 85 GLU A N 1
ATOM 643 C CA . GLU A 1 85 ? 8.607 -8.767 9.419 1.00 88.06 85 GLU A CA 1
ATOM 644 C C . GLU A 1 85 ? 7.079 -8.586 9.445 1.00 88.06 85 GLU A C 1
ATOM 646 O O . GLU A 1 85 ? 6.459 -8.677 10.508 1.00 88.06 85 GLU A O 1
ATOM 651 N N . SER A 1 86 ? 6.449 -8.349 8.290 1.00 89.75 86 SER A N 1
ATOM 652 C CA . SER A 1 86 ? 4.993 -8.201 8.195 1.00 89.75 86 SER A CA 1
ATOM 653 C C . SER A 1 86 ? 4.285 -9.532 8.430 1.00 89.75 86 SER A C 1
ATOM 655 O O . SER A 1 86 ? 4.754 -10.585 8.002 1.00 89.75 86 SER A O 1
ATOM 657 N N . LYS A 1 87 ? 3.119 -9.496 9.080 1.00 91.31 87 LYS A N 1
ATOM 658 C CA . LYS A 1 87 ? 2.251 -10.676 9.189 1.00 91.31 87 LYS A CA 1
ATOM 659 C C . LYS A 1 87 ? 1.476 -10.883 7.882 1.00 91.31 87 LYS A C 1
ATOM 661 O O . LYS A 1 87 ? 1.101 -9.884 7.268 1.00 91.31 87 LYS A O 1
ATOM 666 N N . PRO A 1 88 ? 1.200 -12.132 7.479 1.00 93.25 88 PRO A N 1
ATOM 667 C CA . PRO A 1 88 ? 0.270 -12.407 6.393 1.00 93.25 88 PRO A CA 1
ATOM 668 C C . PRO A 1 88 ? -1.156 -11.876 6.668 1.00 93.25 88 PRO A C 1
ATOM 670 O O . PRO A 1 88 ? -1.551 -11.777 7.836 1.00 93.25 88 PRO A O 1
ATOM 673 N N . PRO A 1 89 ? -1.935 -11.557 5.617 1.00 94.94 89 PRO A N 1
ATOM 674 C CA . PRO A 1 89 ? -1.513 -11.551 4.218 1.00 94.94 89 PRO A CA 1
ATOM 675 C C . PRO A 1 89 ? -0.555 -10.386 3.912 1.00 94.94 89 PRO A C 1
ATOM 677 O O . PRO A 1 89 ? -0.782 -9.248 4.326 1.00 94.94 89 PRO A O 1
ATOM 680 N N . ARG A 1 90 ? 0.528 -10.668 3.178 1.00 95.12 90 ARG A N 1
ATOM 681 C CA . ARG A 1 90 ? 1.575 -9.692 2.829 1.00 95.12 90 ARG A CA 1
ATOM 682 C C . ARG A 1 90 ? 2.049 -9.885 1.400 1.00 95.12 90 ARG A C 1
ATOM 684 O O . ARG A 1 90 ? 2.153 -11.014 0.930 1.00 95.12 90 ARG A O 1
ATOM 691 N N . ALA A 1 91 ? 2.390 -8.790 0.728 1.00 96.38 91 ALA A N 1
ATOM 692 C CA . ALA A 1 91 ? 2.846 -8.820 -0.654 1.00 96.38 91 ALA A CA 1
ATOM 693 C C . ALA A 1 91 ? 4.026 -7.876 -0.896 1.00 96.38 91 ALA A C 1
ATOM 695 O O . ALA A 1 91 ? 4.110 -6.803 -0.293 1.00 96.38 91 ALA A O 1
ATOM 696 N N . HIS A 1 92 ? 4.922 -8.266 -1.799 1.00 95.75 92 HIS A N 1
ATOM 697 C CA . HIS A 1 92 ? 6.086 -7.484 -2.191 1.00 95.75 92 HIS A CA 1
ATOM 698 C C . HIS A 1 92 ? 6.246 -7.493 -3.711 1.00 95.75 92 HIS A C 1
ATOM 700 O O . HIS A 1 92 ? 6.320 -8.547 -4.337 1.00 95.75 92 HIS A O 1
ATOM 706 N N . PHE A 1 93 ? 6.302 -6.288 -4.279 1.00 95.50 93 PHE A N 1
ATOM 707 C CA . PHE A 1 93 ? 6.416 -6.040 -5.710 1.00 95.50 93 PHE A CA 1
ATOM 708 C C . PHE A 1 93 ? 7.595 -5.108 -5.979 1.00 95.50 93 PHE A C 1
ATOM 710 O O . PHE A 1 93 ? 7.714 -4.057 -5.341 1.00 95.50 93 PHE A O 1
ATOM 717 N N . THR A 1 94 ? 8.425 -5.439 -6.964 1.00 93.06 94 THR A N 1
ATOM 718 C CA . THR A 1 94 ? 9.457 -4.533 -7.487 1.00 93.06 94 THR A CA 1
ATOM 719 C C . THR A 1 94 ? 9.217 -4.259 -8.965 1.00 93.06 94 THR A C 1
ATOM 721 O O . THR A 1 94 ? 8.850 -5.157 -9.717 1.00 93.06 94 THR A O 1
ATOM 724 N N . ALA A 1 95 ? 9.418 -3.013 -9.400 1.00 91.94 95 ALA A N 1
ATOM 725 C CA . ALA A 1 95 ? 9.257 -2.617 -10.798 1.00 91.94 95 ALA A CA 1
ATOM 726 C C . ALA A 1 95 ? 10.613 -2.286 -11.429 1.00 91.94 95 ALA A C 1
ATOM 728 O O . ALA A 1 95 ? 11.423 -1.560 -10.844 1.00 91.94 95 ALA A O 1
ATOM 729 N N . LYS A 1 96 ? 10.856 -2.776 -12.650 1.00 89.69 96 LYS A N 1
ATOM 730 C CA . LYS A 1 96 ? 12.063 -2.433 -13.418 1.00 89.69 96 LYS A CA 1
ATOM 731 C C . LYS A 1 96 ? 11.934 -1.060 -14.054 1.00 89.69 96 LYS A C 1
ATOM 733 O O . LYS A 1 96 ? 10.855 -0.651 -14.458 1.00 89.69 96 LYS A O 1
ATOM 738 N N . ASN A 1 97 ? 13.073 -0.399 -14.254 1.00 87.25 97 ASN A N 1
ATOM 739 C CA . ASN A 1 97 ? 13.197 0.860 -15.003 1.00 87.25 97 ASN A CA 1
ATOM 740 C C . ASN A 1 97 ? 12.513 2.084 -14.369 1.00 87.25 97 ASN A C 1
ATOM 742 O O . ASN A 1 97 ? 12.521 3.156 -14.979 1.00 87.25 97 ASN A O 1
ATOM 746 N N . TYR A 1 98 ? 11.998 1.945 -13.146 1.00 86.38 98 TYR A N 1
ATOM 747 C CA . TYR A 1 98 ? 11.412 3.028 -12.367 1.00 86.38 98 TYR A CA 1
ATOM 748 C C . TYR A 1 98 ? 12.303 3.392 -11.187 1.00 86.38 98 TYR A C 1
ATOM 750 O O . TYR A 1 98 ? 12.859 2.539 -10.494 1.00 86.38 98 TYR A O 1
ATOM 758 N N . GLY A 1 99 ? 12.467 4.692 -10.998 1.00 83.50 99 GLY A N 1
ATOM 759 C CA . GLY A 1 99 ? 13.180 5.285 -9.891 1.00 83.50 99 GLY A CA 1
ATOM 760 C C . GLY A 1 99 ? 12.262 5.572 -8.708 1.00 83.50 99 GLY A C 1
ATOM 761 O O . GLY A 1 99 ? 11.041 5.653 -8.822 1.00 83.50 99 GLY A O 1
ATOM 762 N N . HIS A 1 100 ? 12.882 5.794 -7.553 1.00 83.12 100 HIS A N 1
ATOM 763 C CA . HIS A 1 100 ? 12.206 6.094 -6.292 1.00 83.12 100 HIS A CA 1
ATOM 764 C C . HIS A 1 100 ? 11.181 7.228 -6.403 1.00 83.12 100 HIS A C 1
ATOM 766 O O . HIS A 1 100 ? 10.139 7.189 -5.756 1.00 83.12 100 HIS A O 1
ATOM 772 N N . MET A 1 101 ? 11.473 8.244 -7.215 1.00 83.25 101 MET A N 1
ATOM 773 C CA . MET A 1 101 ? 10.654 9.452 -7.336 1.00 83.25 101 MET A CA 1
ATOM 774 C C . MET A 1 101 ? 9.509 9.324 -8.348 1.00 83.25 101 MET A C 1
ATOM 776 O O . MET A 1 101 ? 8.637 10.191 -8.380 1.00 83.25 101 MET A O 1
ATOM 780 N N . ASP A 1 102 ? 9.458 8.246 -9.135 1.00 87.44 102 ASP A N 1
ATOM 781 C CA . ASP A 1 102 ? 8.483 8.109 -10.224 1.00 87.44 102 ASP A CA 1
ATOM 782 C C . ASP A 1 102 ? 7.045 7.895 -9.738 1.00 87.44 102 ASP A C 1
ATOM 784 O O . ASP A 1 102 ? 6.100 8.093 -10.498 1.00 87.44 102 ASP A O 1
ATOM 788 N N . MET A 1 103 ? 6.860 7.563 -8.456 1.00 87.81 103 MET A N 1
ATOM 789 C CA . MET A 1 103 ? 5.536 7.489 -7.834 1.00 87.81 103 MET A CA 1
ATOM 790 C C . MET A 1 103 ? 4.930 8.875 -7.536 1.00 87.81 103 MET A C 1
ATOM 792 O O . MET A 1 103 ? 3.714 9.017 -7.440 1.00 87.81 103 MET A O 1
ATOM 796 N N . LEU A 1 104 ? 5.742 9.925 -7.389 1.00 84.06 104 LEU A N 1
ATOM 797 C CA . LEU A 1 104 ? 5.250 11.260 -7.017 1.00 84.06 104 LEU A CA 1
ATOM 798 C C . LEU A 1 104 ? 4.648 11.989 -8.211 1.00 84.06 104 LEU A C 1
ATOM 800 O O . LEU A 1 104 ? 5.124 11.775 -9.318 1.00 84.06 104 LEU A O 1
ATOM 804 N N . ASN A 1 105 ? 3.678 12.883 -7.975 1.00 82.06 105 ASN A N 1
ATOM 805 C CA . ASN A 1 105 ? 3.046 13.746 -8.986 1.00 82.06 105 ASN A CA 1
ATOM 806 C C . ASN A 1 105 ? 4.063 14.560 -9.810 1.00 82.06 105 ASN A C 1
ATOM 808 O O . ASN A 1 105 ? 5.183 14.819 -9.368 1.00 82.06 105 ASN A O 1
ATOM 812 N N . ASP A 1 106 ? 3.663 14.970 -11.017 1.00 75.69 106 ASP A N 1
ATOM 813 C CA . ASP A 1 106 ? 4.559 15.644 -11.971 1.00 75.69 106 ASP A CA 1
ATOM 814 C C . ASP A 1 106 ? 4.942 17.072 -11.556 1.00 75.69 106 ASP A C 1
ATOM 816 O O . ASP A 1 106 ? 6.049 17.515 -11.855 1.00 75.69 106 ASP A O 1
ATOM 820 N N . ASP A 1 107 ? 4.077 17.773 -10.818 1.00 67.06 107 ASP A N 1
ATOM 821 C CA . ASP A 1 107 ? 4.369 19.115 -10.313 1.00 67.06 107 ASP A CA 1
ATOM 822 C C . ASP A 1 107 ? 4.974 19.062 -8.901 1.00 67.06 107 ASP A C 1
ATOM 824 O O . ASP A 1 107 ? 4.280 18.956 -7.889 1.00 67.06 107 ASP A O 1
ATOM 828 N N . LEU A 1 108 ? 6.304 19.133 -8.834 1.00 59.66 108 LEU A N 1
ATOM 829 C CA . LEU A 1 108 ? 7.052 19.376 -7.600 1.00 59.66 108 LEU A CA 1
ATOM 830 C C . LEU A 1 108 ? 7.385 20.872 -7.511 1.00 59.66 108 LEU A C 1
ATOM 832 O O . LEU A 1 108 ? 8.553 21.262 -7.611 1.00 59.66 108 LEU A O 1
ATOM 836 N N . SER A 1 109 ? 6.365 21.722 -7.377 1.00 51.16 109 SER A N 1
ATOM 837 C CA . SER A 1 109 ? 6.483 23.178 -7.493 1.00 51.16 109 SER A CA 1
ATOM 838 C C . SER A 1 109 ? 7.673 23.774 -6.709 1.00 51.16 109 SER A C 1
ATOM 840 O O . SER A 1 109 ? 7.722 23.774 -5.474 1.00 51.16 109 SER A O 1
ATOM 842 N N . GLY A 1 110 ? 8.626 24.342 -7.456 1.00 54.75 110 GLY A N 1
ATOM 843 C CA . GLY A 1 110 ? 9.356 25.565 -7.103 1.00 54.75 110 GLY A CA 1
ATOM 844 C C . GLY A 1 110 ? 10.763 25.429 -6.516 1.00 54.75 110 GLY A C 1
ATOM 845 O O . GLY A 1 110 ? 11.707 25.971 -7.087 1.00 54.75 110 GLY A O 1
ATOM 846 N N . VAL A 1 111 ? 10.937 24.757 -5.372 1.00 48.97 111 VAL A N 1
ATOM 847 C CA . VAL A 1 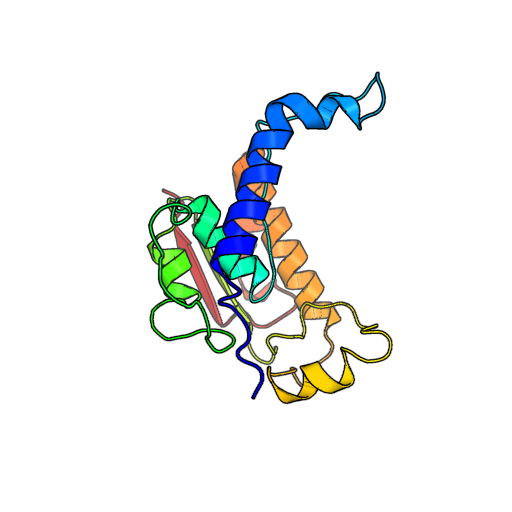111 ? 12.219 24.806 -4.615 1.00 48.97 111 VAL A CA 1
ATOM 848 C C . VAL A 1 111 ? 12.664 23.437 -4.089 1.00 48.97 111 VAL A C 1
ATOM 850 O O . VAL A 1 111 ? 13.859 23.159 -4.020 1.00 48.97 111 VAL A O 1
ATOM 853 N N . ILE A 1 112 ? 11.720 22.538 -3.797 1.00 50.56 112 ILE A N 1
ATOM 854 C CA . ILE A 1 112 ? 12.013 21.177 -3.318 1.00 50.56 112 ILE A CA 1
ATOM 855 C C . ILE A 1 112 ? 12.332 20.234 -4.490 1.00 50.56 112 ILE A C 1
ATOM 857 O O . ILE A 1 112 ? 13.219 19.395 -4.356 1.00 50.56 112 ILE A O 1
ATOM 861 N N . GLY A 1 113 ? 11.711 20.427 -5.663 1.00 47.94 113 GLY A N 1
ATOM 862 C CA . GLY A 1 113 ? 11.982 19.625 -6.866 1.00 47.94 113 GLY A CA 1
ATOM 863 C C . GLY A 1 113 ? 13.442 19.695 -7.334 1.00 47.94 113 GLY A C 1
ATOM 864 O O . GLY A 1 113 ? 14.042 18.669 -7.630 1.00 47.94 113 GLY A O 1
ATOM 865 N N . LYS A 1 114 ? 14.070 20.881 -7.280 1.00 42.97 114 LYS A N 1
ATOM 866 C CA . LYS A 1 114 ? 15.478 21.072 -7.688 1.00 42.97 114 LYS A CA 1
ATOM 867 C C . LYS A 1 114 ? 16.506 20.515 -6.696 1.00 42.97 114 LYS A C 1
ATOM 869 O O . LYS A 1 114 ? 17.632 20.239 -7.094 1.00 42.97 114 LYS A O 1
ATOM 874 N N . LEU A 1 115 ? 16.146 20.367 -5.417 1.00 43.78 115 LEU A N 1
ATOM 875 C CA . LEU A 1 115 ? 17.035 19.797 -4.395 1.00 43.78 115 LEU A CA 1
ATOM 876 C C . LEU A 1 115 ? 16.831 18.278 -4.229 1.00 43.78 115 LEU A C 1
ATOM 878 O O . LEU A 1 115 ? 17.743 17.583 -3.785 1.00 43.78 115 LEU A O 1
ATOM 882 N N . ALA A 1 116 ? 15.654 17.760 -4.599 1.00 45.56 116 ALA A N 1
ATOM 883 C CA . ALA A 1 116 ? 15.303 16.342 -4.518 1.00 45.56 116 ALA A CA 1
ATOM 884 C C . ALA A 1 116 ? 15.812 15.509 -5.712 1.00 45.56 116 ALA A C 1
ATOM 886 O O . ALA A 1 116 ? 16.165 14.347 -5.511 1.00 45.56 116 ALA A O 1
ATOM 887 N N . ASP A 1 117 ? 15.949 16.109 -6.902 1.00 44.50 117 ASP A N 1
ATOM 888 C CA . ASP A 1 117 ? 16.504 15.453 -8.106 1.00 44.50 117 ASP A CA 1
ATOM 889 C C . ASP A 1 117 ? 17.966 14.991 -7.952 1.00 44.50 117 ASP A C 1
ATOM 891 O O . ASP A 1 117 ? 18.459 14.184 -8.734 1.00 44.50 117 ASP A O 1
ATOM 895 N N . SER A 1 118 ? 18.668 15.485 -6.929 1.00 48.41 118 SER A N 1
ATOM 896 C CA . SER A 1 118 ? 20.080 15.181 -6.677 1.00 48.41 118 SER A CA 1
ATOM 897 C C . SER A 1 118 ? 20.301 13.924 -5.816 1.00 48.41 118 SER A C 1
ATOM 899 O O . SER A 1 118 ? 21.404 13.381 -5.802 1.00 48.41 118 SER A O 1
ATOM 901 N N . MET A 1 119 ? 19.282 13.428 -5.092 1.00 47.16 119 MET A N 1
ATOM 902 C CA . MET A 1 119 ? 19.499 12.408 -4.044 1.00 47.16 119 MET A CA 1
ATOM 903 C C . MET A 1 119 ? 18.803 11.056 -4.232 1.00 47.16 119 MET A C 1
ATOM 905 O O . MET A 1 119 ? 19.258 10.092 -3.617 1.00 47.16 119 MET A O 1
ATOM 909 N N . CYS A 1 120 ? 17.746 10.934 -5.041 1.00 55.66 120 CYS A N 1
ATOM 910 C CA . CYS A 1 120 ? 17.137 9.627 -5.327 1.00 55.66 120 CYS A CA 1
ATOM 911 C C . CYS A 1 120 ? 16.813 9.484 -6.825 1.00 55.66 120 CYS A C 1
ATOM 913 O O . CYS A 1 120 ? 16.601 10.461 -7.535 1.00 55.66 120 CYS A O 1
ATOM 915 N N . VAL A 1 121 ? 16.867 8.243 -7.313 1.00 59.81 121 VAL A N 1
ATOM 916 C CA . VAL A 1 121 ? 16.834 7.911 -8.744 1.00 59.81 121 VAL A CA 1
ATOM 917 C C . VAL A 1 121 ? 15.477 8.283 -9.347 1.00 59.81 121 VAL A C 1
ATOM 919 O O . VAL A 1 121 ? 14.439 7.935 -8.785 1.00 59.81 121 VAL A O 1
ATOM 922 N N . ASN A 1 122 ? 15.499 8.950 -10.500 1.00 61.16 122 ASN A N 1
ATOM 923 C CA . ASN A 1 122 ? 14.371 9.037 -11.425 1.00 61.16 122 ASN A CA 1
ATOM 924 C C . ASN A 1 122 ? 14.557 7.968 -12.512 1.00 61.16 122 ASN A C 1
ATOM 926 O O . ASN A 1 122 ? 15.679 7.765 -12.995 1.00 61.16 122 ASN A O 1
ATOM 930 N N . GLY A 1 123 ? 13.482 7.290 -12.904 1.00 61.28 123 GLY A N 1
ATOM 931 C CA . GLY A 1 123 ? 13.474 6.471 -14.109 1.00 61.28 123 GLY A CA 1
ATOM 932 C C . GLY A 1 123 ? 13.559 7.352 -15.355 1.00 61.28 123 GLY A C 1
ATOM 933 O O . GLY A 1 123 ? 13.345 8.563 -15.313 1.00 61.28 123 GLY A O 1
ATOM 934 N N . LYS A 1 124 ? 13.905 6.747 -16.493 1.00 70.25 124 LYS A N 1
ATOM 935 C CA . LYS A 1 124 ? 13.972 7.458 -17.787 1.00 70.25 124 LYS A CA 1
ATOM 936 C C . LYS A 1 124 ? 12.636 7.454 -18.543 1.00 70.25 124 LYS A C 1
ATOM 938 O O . LYS A 1 124 ? 12.531 8.097 -19.582 1.00 70.25 124 LYS A O 1
ATOM 943 N N . GLY A 1 125 ? 11.662 6.677 -18.068 1.00 74.94 125 GLY A N 1
ATOM 944 C CA . GLY A 1 125 ? 10.366 6.467 -18.711 1.00 74.94 125 GLY A CA 1
ATOM 945 C C . GLY A 1 125 ? 9.250 7.360 -18.155 1.00 74.94 125 GLY A C 1
ATOM 946 O O . GLY A 1 125 ? 9.453 8.080 -17.178 1.00 74.94 125 GLY A O 1
ATOM 947 N N . PRO A 1 126 ? 8.051 7.315 -18.761 1.00 84.94 126 PRO A N 1
ATOM 948 C CA . PRO A 1 126 ? 6.887 8.038 -18.255 1.00 84.94 126 PRO A CA 1
ATOM 949 C C . PRO A 1 126 ? 6.466 7.509 -16.878 1.00 84.94 126 PRO A C 1
ATOM 951 O O . PRO A 1 126 ? 6.423 6.298 -16.670 1.00 84.94 126 PRO A O 1
ATOM 954 N N . ARG A 1 127 ? 6.093 8.409 -15.961 1.00 88.81 127 ARG A N 1
ATOM 955 C CA . ARG A 1 127 ? 5.656 8.064 -14.594 1.00 88.81 127 ARG A CA 1
ATOM 956 C C . ARG A 1 127 ? 4.250 7.459 -14.530 1.00 88.81 127 ARG A C 1
ATOM 958 O O . ARG A 1 127 ? 3.970 6.654 -13.648 1.00 88.81 127 ARG A O 1
ATOM 965 N N . ASP A 1 128 ? 3.375 7.819 -15.471 1.00 92.12 128 ASP A N 1
ATOM 966 C CA . ASP A 1 128 ? 1.963 7.406 -15.477 1.00 92.12 128 ASP A CA 1
ATOM 967 C C . ASP A 1 128 ? 1.752 5.878 -15.396 1.00 92.12 128 ASP A C 1
ATOM 969 O O . ASP A 1 128 ? 1.039 5.444 -14.488 1.00 92.12 128 ASP A O 1
ATOM 973 N N . PRO A 1 129 ? 2.391 5.035 -16.237 1.00 94.62 129 PRO A N 1
ATOM 974 C CA . PRO A 1 129 ? 2.229 3.585 -16.137 1.00 94.62 129 PRO A CA 1
ATOM 975 C C . PRO A 1 129 ? 2.596 3.032 -14.757 1.00 94.62 129 PRO A C 1
ATOM 977 O O . PRO A 1 129 ? 1.894 2.173 -14.232 1.00 94.62 129 PRO A O 1
ATOM 980 N N . PHE A 1 130 ? 3.641 3.564 -14.121 1.00 93.94 130 PHE A N 1
ATOM 981 C CA . PHE A 1 130 ? 4.059 3.125 -12.791 1.00 93.94 130 PHE A CA 1
ATOM 982 C C . PHE A 1 130 ? 3.080 3.541 -11.698 1.00 93.94 130 PHE A C 1
ATOM 984 O O . PHE A 1 130 ? 2.725 2.719 -10.854 1.00 93.94 130 PHE A O 1
ATOM 991 N N . ARG A 1 131 ? 2.560 4.772 -11.753 1.00 94.25 131 ARG A N 1
ATOM 992 C CA . ARG A 1 131 ? 1.505 5.218 -10.830 1.00 94.25 131 ARG A CA 1
ATOM 993 C C . ARG A 1 131 ? 0.234 4.383 -10.986 1.00 94.25 131 ARG A C 1
ATOM 995 O O . ARG A 1 131 ? -0.348 3.983 -9.979 1.00 94.25 131 ARG A O 1
ATOM 1002 N N . ARG A 1 132 ? -0.167 4.069 -12.226 1.00 95.62 132 ARG A N 1
ATOM 1003 C CA . ARG A 1 132 ? -1.302 3.169 -12.499 1.00 95.62 132 ARG A CA 1
ATOM 10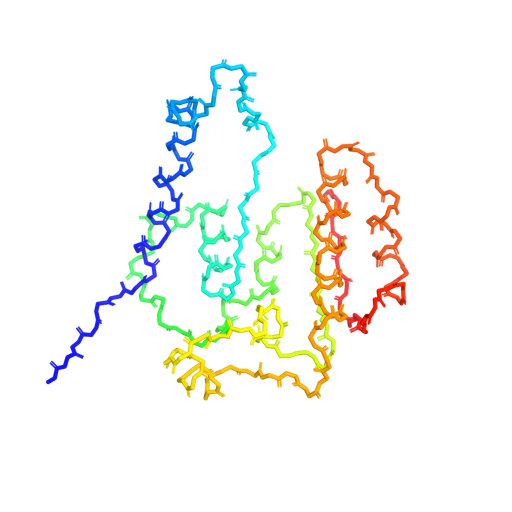04 C C . ARG A 1 132 ? -1.051 1.758 -11.979 1.00 95.62 132 ARG A C 1
ATOM 1006 O O . ARG A 1 132 ? -1.950 1.188 -11.372 1.00 95.62 132 ARG A O 1
ATOM 1013 N N . CYS A 1 133 ? 0.160 1.227 -12.154 1.00 96.38 133 CYS A N 1
ATOM 1014 C CA . CYS A 1 133 ? 0.545 -0.067 -11.595 1.00 96.38 133 CYS A CA 1
ATOM 1015 C C . CYS A 1 133 ? 0.413 -0.087 -10.067 1.00 96.38 133 CYS A C 1
ATOM 1017 O O . CYS A 1 133 ? -0.252 -0.964 -9.526 1.00 96.38 133 CYS A O 1
ATOM 1019 N N . ILE A 1 134 ? 1.015 0.885 -9.369 1.00 95.38 134 ILE A N 1
ATOM 1020 C CA . ILE A 1 134 ? 0.964 0.951 -7.901 1.00 95.38 134 ILE A CA 1
ATOM 1021 C C . ILE A 1 134 ? -0.480 1.108 -7.422 1.00 95.38 134 ILE A C 1
ATOM 1023 O O . ILE A 1 134 ? -0.899 0.392 -6.517 1.00 95.38 134 ILE A O 1
ATOM 1027 N N . GLY A 1 135 ? -1.251 2.009 -8.041 1.00 96.38 135 GLY A N 1
ATOM 1028 C CA . GLY A 1 135 ? -2.665 2.191 -7.717 1.00 96.38 135 GLY A CA 1
ATOM 1029 C C . GLY A 1 135 ? -3.469 0.902 -7.891 1.00 96.38 135 GLY A C 1
ATOM 1030 O O . GLY A 1 135 ? -4.210 0.526 -6.988 1.00 96.38 135 GLY A O 1
ATOM 1031 N N . GLY A 1 136 ? -3.272 0.193 -9.007 1.00 97.75 136 GLY A N 1
ATOM 1032 C CA . GLY A 1 136 ? -3.917 -1.093 -9.276 1.00 97.75 136 GLY A CA 1
ATOM 1033 C C . GLY A 1 136 ? -3.579 -2.156 -8.231 1.00 97.75 136 GLY A C 1
ATOM 1034 O O . GLY A 1 136 ? -4.490 -2.751 -7.665 1.00 97.75 136 GLY A O 1
ATOM 1035 N N . ILE A 1 137 ? -2.291 -2.332 -7.910 1.00 97.75 137 ILE A N 1
ATOM 1036 C CA . ILE A 1 137 ? -1.831 -3.277 -6.877 1.00 97.75 137 ILE A CA 1
ATOM 1037 C C . ILE A 1 137 ? -2.450 -2.948 -5.515 1.00 97.75 137 ILE A C 1
ATOM 1039 O O . ILE A 1 137 ? -2.971 -3.841 -4.850 1.00 97.75 137 ILE A O 1
ATOM 1043 N N . VAL A 1 138 ? -2.412 -1.676 -5.098 1.00 97.00 138 VAL A N 1
ATOM 1044 C CA . VAL A 1 138 ? -2.948 -1.251 -3.795 1.00 97.00 138 VAL A CA 1
ATOM 1045 C C . VAL A 1 138 ? -4.448 -1.521 -3.719 1.00 97.00 138 VAL A C 1
ATOM 1047 O O . VAL A 1 1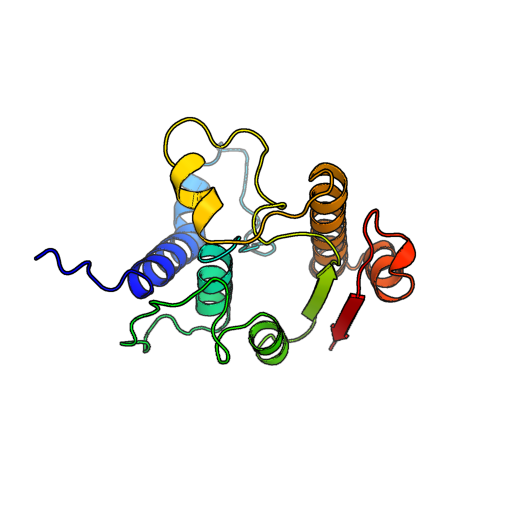38 ? -4.898 -2.121 -2.750 1.00 97.00 138 VAL A O 1
ATOM 1050 N N . ILE A 1 139 ? -5.224 -1.128 -4.731 1.00 97.44 139 ILE A N 1
ATOM 1051 C CA . ILE A 1 139 ? -6.676 -1.351 -4.729 1.00 97.44 139 ILE A CA 1
ATOM 1052 C C . ILE A 1 139 ? -7.012 -2.845 -4.761 1.00 97.44 139 ILE A C 1
ATOM 1054 O O . ILE A 1 139 ? -7.858 -3.284 -3.983 1.00 97.44 139 ILE A O 1
ATOM 1058 N N . ALA A 1 140 ? -6.327 -3.634 -5.592 1.00 98.12 140 ALA A N 1
ATOM 1059 C CA . ALA A 1 140 ? -6.523 -5.080 -5.644 1.00 98.12 140 ALA A CA 1
ATOM 1060 C C . ALA A 1 140 ? -6.222 -5.737 -4.286 1.00 98.12 140 ALA A C 1
ATOM 1062 O O . ALA A 1 140 ? -7.019 -6.537 -3.803 1.00 98.12 140 ALA A O 1
ATOM 1063 N N . PHE A 1 141 ? -5.130 -5.343 -3.621 1.00 97.69 141 PHE A N 1
ATOM 1064 C CA . PHE A 1 141 ? -4.785 -5.863 -2.296 1.00 97.69 141 PHE A CA 1
ATOM 1065 C C . PHE A 1 141 ? -5.789 -5.444 -1.212 1.00 97.69 141 PHE A C 1
ATOM 1067 O O . PHE A 1 141 ? -6.130 -6.245 -0.348 1.00 97.69 141 PHE A O 1
ATOM 1074 N N . LEU A 1 142 ? -6.304 -4.211 -1.250 1.00 96.62 142 LEU A N 1
ATOM 1075 C CA . LEU A 1 142 ? -7.334 -3.763 -0.306 1.00 96.62 142 LEU A CA 1
ATOM 1076 C C . LEU A 1 142 ? -8.659 -4.511 -0.499 1.00 96.62 142 LEU A C 1
ATOM 1078 O O . LEU A 1 142 ? -9.319 -4.839 0.486 1.00 96.62 142 LEU A O 1
ATOM 1082 N N . ASN A 1 143 ? -9.029 -4.808 -1.746 1.00 97.12 143 ASN A N 1
ATOM 1083 C CA . ASN A 1 143 ? -10.191 -5.637 -2.063 1.00 97.12 143 ASN A CA 1
ATOM 1084 C C . ASN A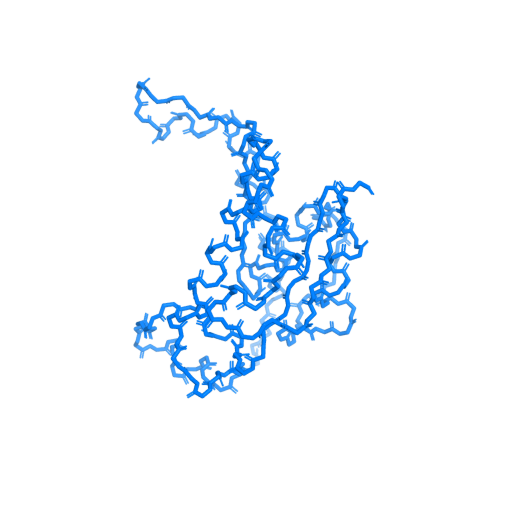 1 143 ? -10.000 -7.081 -1.580 1.00 97.12 143 ASN A C 1
ATOM 1086 O O . ASN A 1 143 ? -10.911 -7.630 -0.964 1.00 97.12 143 ASN A O 1
ATOM 1090 N N . TYR A 1 144 ? -8.808 -7.651 -1.775 1.00 96.94 144 TYR A N 1
ATOM 1091 C CA . TYR A 1 144 ? -8.439 -8.952 -1.214 1.00 96.94 144 TYR A CA 1
ATOM 1092 C C . TYR A 1 144 ? -8.578 -8.944 0.317 1.00 96.94 144 TYR A C 1
ATOM 1094 O O . TYR A 1 144 ? -9.249 -9.796 0.884 1.00 96.94 144 TYR A O 1
ATOM 1102 N N . TYR A 1 145 ? -7.991 -7.947 0.990 1.00 95.00 145 TYR A N 1
ATOM 1103 C CA . TYR A 1 145 ? -7.883 -7.923 2.452 1.00 95.00 145 TYR A CA 1
ATOM 1104 C C . TYR A 1 145 ? -9.210 -7.628 3.162 1.00 95.00 145 TYR A C 1
ATOM 1106 O O . TYR A 1 145 ? -9.491 -8.198 4.213 1.00 95.00 145 TYR A O 1
ATOM 1114 N N . PHE A 1 146 ? -10.000 -6.681 2.647 1.00 94.75 146 PHE A N 1
ATOM 1115 C CA . PHE A 1 146 ? -11.178 -6.162 3.354 1.00 94.75 146 PHE A CA 1
ATOM 1116 C C . PHE A 1 146 ? -12.516 -6.603 2.764 1.00 94.75 146 PHE A C 1
ATOM 1118 O O . PHE A 1 146 ? -13.534 -6.418 3.428 1.00 94.75 146 PHE A O 1
ATOM 1125 N N . GLN A 1 147 ? -12.539 -7.090 1.522 1.00 94.62 147 GLN A N 1
ATOM 1126 C CA . GLN A 1 147 ? -13.780 -7.388 0.795 1.00 94.62 147 GLN A CA 1
ATOM 1127 C C . GLN A 1 147 ? -13.877 -8.851 0.351 1.00 94.62 147 GLN A C 1
ATOM 1129 O O . GLN A 1 147 ? -14.807 -9.178 -0.383 1.00 94.62 147 GLN A O 1
ATOM 1134 N N . ASP A 1 148 ? -12.919 -9.704 0.733 1.00 93.25 148 ASP A N 1
ATOM 1135 C CA . ASP A 1 148 ? -12.814 -11.099 0.282 1.00 93.25 148 ASP A CA 1
ATOM 1136 C C . ASP A 1 148 ? -12.858 -11.235 -1.261 1.00 93.25 148 ASP A C 1
ATOM 1138 O O . ASP A 1 148 ? -13.275 -12.254 -1.812 1.00 93.25 148 ASP A O 1
ATOM 1142 N N . ASN A 1 149 ? -12.455 -10.181 -1.987 1.00 96.75 149 ASN A N 1
ATOM 1143 C CA . ASN A 1 149 ? -12.410 -10.169 -3.446 1.00 96.75 149 ASN A CA 1
ATOM 1144 C C . ASN A 1 149 ? -10.968 -10.345 -3.918 1.00 96.75 149 ASN A C 1
ATOM 1146 O O . ASN A 1 149 ? -10.202 -9.387 -4.034 1.00 96.75 149 ASN A O 1
ATOM 1150 N N . GLU A 1 150 ? -10.622 -11.593 -4.209 1.00 96.69 150 GLU A N 1
ATOM 1151 C CA . GLU A 1 150 ? -9.245 -11.994 -4.479 1.00 96.69 150 GLU A CA 1
ATOM 1152 C C . GLU A 1 150 ? -8.871 -12.006 -5.967 1.00 96.69 150 GLU A C 1
ATOM 1154 O O . GLU A 1 150 ? -7.693 -12.132 -6.297 1.00 96.69 150 GLU A O 1
ATOM 1159 N N . VAL A 1 151 ? -9.850 -11.894 -6.874 1.00 97.62 151 VAL A N 1
ATOM 1160 C CA . VAL A 1 151 ? -9.675 -12.185 -8.311 1.00 97.62 151 VAL A CA 1
ATOM 1161 C C . VAL A 1 151 ? -8.583 -11.320 -8.935 1.00 97.62 151 VAL A C 1
ATOM 1163 O O . VAL A 1 151 ? -7.631 -11.844 -9.515 1.00 97.62 151 VAL A O 1
ATOM 1166 N N . ASP A 1 152 ? -8.690 -10.000 -8.782 1.00 97.81 152 ASP A N 1
ATOM 1167 C CA . ASP A 1 152 ? -7.740 -9.062 -9.384 1.00 97.81 152 ASP A CA 1
ATOM 1168 C C . ASP A 1 152 ? -6.345 -9.214 -8.770 1.00 97.81 152 ASP A C 1
ATOM 1170 O O . ASP A 1 152 ? -5.338 -9.210 -9.476 1.00 97.81 152 ASP A O 1
ATOM 1174 N N . PHE A 1 153 ? -6.278 -9.388 -7.448 1.00 98.06 153 PHE A N 1
ATOM 1175 C CA . PHE A 1 153 ? -5.008 -9.482 -6.739 1.00 98.06 153 PHE A CA 1
ATOM 1176 C C . PHE A 1 153 ? -4.257 -10.770 -7.090 1.00 98.06 153 PHE A C 1
ATOM 1178 O O . PHE A 1 153 ? -3.082 -10.718 -7.456 1.00 98.06 153 PHE A O 1
ATOM 1185 N N . ASN A 1 154 ? -4.953 -11.910 -7.082 1.00 97.81 154 ASN A N 1
ATOM 1186 C CA . ASN A 1 154 ? -4.387 -13.191 -7.494 1.00 97.81 154 ASN A CA 1
ATOM 1187 C C . ASN A 1 154 ? -3.986 -13.177 -8.977 1.00 97.81 154 ASN A C 1
ATOM 1189 O O . ASN A 1 154 ? -2.977 -13.784 -9.329 1.00 97.81 154 ASN A O 1
ATOM 1193 N N . THR A 1 155 ? -4.712 -12.458 -9.839 1.00 98.00 155 THR A N 1
ATOM 1194 C CA . THR A 1 155 ? -4.314 -12.273 -11.247 1.00 98.00 155 THR A CA 1
ATOM 1195 C C . THR A 1 155 ? -2.985 -11.524 -11.342 1.00 98.00 155 THR A C 1
ATOM 1197 O O . THR A 1 155 ? -2.067 -11.995 -12.003 1.00 98.00 155 THR A O 1
ATOM 1200 N N . ILE A 1 156 ? -2.826 -10.405 -10.627 1.00 97.44 156 ILE A N 1
ATOM 1201 C CA . ILE A 1 156 ? -1.569 -9.636 -10.628 1.00 97.44 156 ILE A CA 1
ATOM 1202 C C . ILE A 1 156 ? -0.396 -10.463 -10.074 1.00 97.44 156 ILE A C 1
ATOM 1204 O O . ILE A 1 156 ? 0.723 -10.350 -10.573 1.00 97.44 156 ILE A O 1
ATOM 1208 N N . VAL A 1 157 ? -0.632 -11.285 -9.046 1.00 97.12 157 VAL A N 1
ATOM 1209 C CA . VAL A 1 157 ? 0.409 -12.130 -8.439 1.00 97.12 157 VAL A CA 1
ATOM 1210 C C . VAL A 1 157 ? 0.841 -13.263 -9.373 1.00 97.12 157 VAL A C 1
ATOM 1212 O O . VAL A 1 157 ? 2.039 -13.502 -9.523 1.00 97.12 157 VAL A O 1
ATOM 1215 N N . ASN A 1 158 ? -0.115 -13.959 -9.992 1.00 96.75 158 ASN A N 1
ATOM 1216 C CA . ASN A 1 158 ? 0.161 -15.139 -10.818 1.00 96.75 158 ASN A CA 1
ATOM 1217 C C . ASN A 1 158 ? 0.557 -14.786 -12.260 1.00 96.75 158 ASN A C 1
ATOM 1219 O O . ASN A 1 158 ? 1.277 -15.547 -12.905 1.00 96.75 158 ASN A O 1
ATOM 1223 N N . GLU A 1 159 ? 0.105 -13.636 -12.758 1.00 96.62 159 GLU A N 1
ATOM 1224 C CA . GLU A 1 159 ? 0.310 -13.162 -14.127 1.00 96.62 159 GLU A CA 1
ATOM 1225 C C . GLU A 1 159 ? 0.824 -11.709 -14.116 1.00 96.62 159 GLU A C 1
ATOM 1227 O O . GLU A 1 159 ? 0.155 -10.803 -14.612 1.00 96.62 159 GLU A O 1
ATOM 1232 N N . PRO A 1 160 ? 2.023 -11.434 -13.563 1.00 94.56 160 PRO A N 1
ATOM 1233 C CA . PRO A 1 160 ? 2.517 -10.067 -13.360 1.00 94.56 160 PRO A CA 1
ATOM 1234 C C . PRO A 1 160 ? 2.646 -9.233 -14.642 1.00 94.56 160 PRO A C 1
ATOM 1236 O O . PRO A 1 160 ? 2.658 -8.004 -14.575 1.00 94.56 160 PRO A O 1
ATOM 1239 N N . ASP A 1 161 ? 2.681 -9.881 -15.807 1.00 95.50 161 ASP A N 1
ATOM 1240 C CA . ASP A 1 161 ? 2.691 -9.236 -17.121 1.00 95.50 161 ASP A CA 1
ATOM 1241 C C . ASP A 1 161 ? 1.378 -8.498 -17.453 1.00 95.50 161 ASP A C 1
ATOM 1243 O O . ASP A 1 161 ? 1.348 -7.700 -18.393 1.00 95.50 161 ASP A O 1
ATOM 1247 N N . VAL A 1 162 ? 0.300 -8.697 -16.677 1.00 96.06 162 VAL A N 1
ATOM 1248 C CA . VAL A 1 162 ? -0.922 -7.875 -16.786 1.00 96.06 162 VAL A CA 1
ATOM 1249 C C . VAL A 1 162 ? -0.700 -6.431 -16.325 1.00 96.06 162 VAL A C 1
ATOM 1251 O O . VAL A 1 162 ? -1.489 -5.539 -16.654 1.00 96.06 162 VAL A O 1
ATOM 1254 N N . ALA A 1 163 ? 0.363 -6.176 -15.555 1.00 96.25 163 ALA A N 1
ATOM 1255 C CA . ALA A 1 163 ? 0.689 -4.847 -15.071 1.00 96.25 163 ALA A CA 1
ATOM 1256 C C . ALA A 1 163 ? 1.173 -3.938 -16.219 1.00 96.25 163 ALA A C 1
ATOM 1258 O O . ALA A 1 163 ? 1.873 -4.374 -17.132 1.00 96.25 163 ALA A O 1
ATOM 1259 N N . PRO A 1 164 ? 0.899 -2.621 -16.166 1.00 95.44 164 PRO A N 1
ATOM 1260 C CA . PRO A 1 164 ? 1.355 -1.676 -17.191 1.00 95.44 164 PRO A CA 1
ATOM 1261 C C . PRO A 1 164 ? 2.871 -1.396 -17.134 1.00 95.44 164 PRO A C 1
ATOM 1263 O O . PRO A 1 164 ? 3.365 -0.528 -17.858 1.00 95.44 164 PRO A O 1
ATOM 1266 N N . VAL A 1 165 ? 3.602 -2.088 -16.255 1.00 94.62 165 VAL A N 1
ATOM 1267 C CA . VAL A 1 165 ? 5.054 -2.016 -16.067 1.00 94.62 165 VAL A CA 1
ATOM 1268 C C . VAL A 1 165 ? 5.607 -3.417 -15.832 1.00 94.62 165 VAL A C 1
ATOM 1270 O O . VAL A 1 165 ? 4.903 -4.289 -15.339 1.00 94.62 165 VAL A O 1
ATOM 1273 N N . VAL A 1 166 ? 6.893 -3.615 -16.118 1.00 94.88 166 VAL A N 1
ATOM 1274 C CA . VAL A 1 166 ? 7.564 -4.892 -15.847 1.00 94.88 166 VAL A CA 1
ATOM 1275 C C . VAL A 1 166 ? 7.816 -5.031 -14.346 1.00 94.88 166 VAL A C 1
ATOM 1277 O O . VAL A 1 166 ? 8.676 -4.334 -13.793 1.00 94.88 166 VAL A O 1
ATOM 1280 N N . LEU A 1 167 ? 7.085 -5.941 -13.706 1.00 94.81 167 LEU A N 1
ATOM 1281 C CA . LEU A 1 167 ? 7.329 -6.379 -12.335 1.00 94.81 167 LEU A CA 1
ATOM 1282 C C . LEU A 1 167 ? 8.423 -7.461 -12.335 1.00 94.81 167 LEU A C 1
ATOM 1284 O O . LEU A 1 167 ? 8.394 -8.363 -13.166 1.00 94.81 167 LEU A O 1
ATOM 1288 N N . ASP A 1 168 ? 9.424 -7.344 -11.459 1.00 87.56 168 ASP A N 1
ATOM 1289 C CA . ASP A 1 168 ? 10.553 -8.291 -11.394 1.00 87.56 168 ASP A CA 1
ATOM 1290 C C . ASP A 1 168 ? 10.360 -9.328 -10.293 1.00 87.56 168 ASP A C 1
ATOM 1292 O O . ASP A 1 168 ? 10.262 -10.523 -10.548 1.00 87.56 168 ASP A O 1
ATOM 1296 N N . GLN A 1 169 ? 10.298 -8.856 -9.049 1.00 88.25 169 GLN A N 1
ATOM 1297 C CA . GLN A 1 169 ? 10.024 -9.693 -7.895 1.00 88.25 169 GLN A CA 1
ATOM 1298 C C . GLN A 1 169 ? 8.569 -9.502 -7.508 1.00 88.25 169 GLN A C 1
ATOM 1300 O O . GLN A 1 169 ? 8.148 -8.380 -7.220 1.00 88.25 169 GLN A O 1
ATOM 1305 N N . VAL A 1 170 ? 7.837 -10.609 -7.482 1.00 95.69 170 VAL A N 1
ATOM 1306 C CA . VAL A 1 170 ? 6.480 -10.695 -6.959 1.00 95.69 170 VAL A CA 1
ATOM 1307 C C . VAL A 1 170 ? 6.468 -11.800 -5.919 1.00 95.69 170 VAL A C 1
ATOM 1309 O O . VAL A 1 170 ? 6.794 -12.947 -6.217 1.00 95.69 170 VAL A O 1
ATOM 1312 N N . GLN A 1 171 ? 6.168 -11.430 -4.681 1.00 96.50 171 GLN A N 1
ATOM 1313 C CA . GLN A 1 171 ? 6.048 -12.354 -3.559 1.00 96.50 171 GLN A CA 1
ATOM 1314 C C . GLN A 1 171 ? 4.731 -12.083 -2.852 1.00 96.50 171 GLN A C 1
ATOM 1316 O O . GLN A 1 171 ? 4.367 -10.925 -2.636 1.00 96.50 171 GLN A O 1
ATOM 1321 N N . PHE A 1 172 ? 4.030 -13.150 -2.490 1.00 97.25 172 PHE A N 1
ATOM 1322 C CA . PHE A 1 172 ? 2.768 -13.072 -1.781 1.00 97.25 172 PHE A CA 1
ATOM 1323 C C . PHE A 1 172 ? 2.646 -14.245 -0.814 1.00 97.25 172 PHE A C 1
ATOM 1325 O O . PHE A 1 172 ? 2.696 -15.399 -1.235 1.00 97.25 172 PHE A O 1
ATOM 1332 N N . ASP A 1 173 ? 2.443 -13.921 0.461 1.00 96.38 173 ASP A N 1
ATOM 1333 C CA . ASP A 1 173 ? 2.131 -14.891 1.503 1.00 96.38 173 ASP A CA 1
ATOM 1334 C C . ASP A 1 173 ? 0.715 -14.594 1.998 1.00 96.38 173 ASP A C 1
ATOM 1336 O O . ASP A 1 173 ? 0.473 -13.538 2.589 1.00 96.38 173 ASP A O 1
ATOM 1340 N N . ALA A 1 174 ? -0.223 -15.505 1.737 1.00 92.75 174 ALA A N 1
ATOM 1341 C CA . ALA A 1 174 ? -1.632 -15.341 2.095 1.00 92.75 174 ALA A CA 1
ATOM 1342 C C . ALA A 1 174 ? -1.920 -15.608 3.585 1.00 92.75 174 ALA A C 1
ATOM 1344 O O . ALA A 1 174 ? -2.836 -15.006 4.147 1.00 92.75 174 ALA A O 1
ATOM 1345 N N . SER A 1 175 ? -1.146 -16.497 4.218 1.00 85.31 175 SER A N 1
ATOM 1346 C CA . SER A 1 175 ? -1.342 -16.984 5.594 1.00 85.31 175 SER A CA 1
ATOM 1347 C C . SER A 1 175 ? -0.039 -17.401 6.256 1.00 85.31 175 SER A C 1
ATOM 1349 O O . SER A 1 175 ? 0.757 -18.056 5.544 1.00 85.31 175 SER A O 1
#

Secondary structure (DSSP, 8-state):
---PPP-HHHHHHHHHHHHHHHHHHGGGGS-TT----TTS-----STHHHHHHHHHHTT-TTT--S-----SS-TTSSHHHHHHHSPSSEEEEEETT--GGGGS-S--TTTHHHHHTTTSPPPSS-HHHHHHHHHHHHHHHHHHHHH---HHHHHHHH-GGGSSS-EEEEEEE--

pLDDT: mean 80.27, std 20.0, range [24.5, 98.12]